Protein AF-I0H8H0-F1 (afdb_monomer)

Sequence (80 aa):
MAQPRVTVEDGAFTYEATAAVLTGTERDTVFARAVEQDAGWAQYERASGRVLPVVALTAIPGPPRFNASTPGGMLRVVHD

Foldseek 3Di:
DDFDWDWDDDQFFIFIWTKDWDDDPVQVVVLVVVCVVPVVSVVVCVVVVHDDIDIDTGTDDDDTDTPDPDPVRSVVSVPD

Mean predicted aligned error: 7.83 Å

pLDDT: mean 86.78, std 13.9, range [52.94, 98.31]

Secondary structure (DSSP, 8-state):
----EEEEEETTEEEEEEEEE--HHHHHHHHHHHHHH-THHHHHHHHHTSPPP-EEEEEPP---EES-SSHHHHHHHH--

Solvent-accessible surface area (backbone atoms only — not comparable to full-atom values): 4864 Å² total; per-residue (Å²): 135,79,66,53,78,44,80,46,79,56,92,46,42,40,48,46,23,38,38,40,78,46,57,70,70,63,26,53,56,56,50,49,53,51,29,74,77,39,60,62,54,58,51,50,33,62,73,66,75,46,88,72,87,42,70,50,73,46,75,52,92,69,84,87,41,57,85,43,97,43,76,72,46,46,56,54,56,74,67,114

Nearest PDB structures (foldseek):
  8d4w-assembly1_A-2  TM=9.523E-01  e=1.252E-02  Mycolicibacterium smegmatis
  3h96-assembly2_B  TM=9.120E-01  e=2.080E-02  Mycolicibacterium smegmatis MC2 155
  7kl8-assembly1_B  TM=9.306E-01  e=1.398E-01  Mycobacterium tuberculosis
  3tgv-assembly2_D  TM=6.960E-01  e=4.047E+00  Vibrio cholerae O395

Organism: Actinoplanes missouriensis (strain ATCC 14538 / DSM 43046 / CBS 188.64 / JCM 3121 / NBRC 102363 / NCIMB 12654 / NRRL B-3342 / UNCC 431) (NCBI:txid512565)

Structure (mmCIF, N/CA/C/O backbone):
data_AF-I0H8H0-F1
#
_entry.id   AF-I0H8H0-F1
#
loop_
_atom_site.group_PDB
_atom_site.id
_atom_site.type_symbol
_atom_site.label_atom_id
_atom_site.label_alt_id
_atom_site.label_comp_id
_atom_site.label_asym_id
_atom_site.label_entity_id
_atom_site.label_seq_id
_atom_site.pdbx_PDB_ins_code
_atom_site.Cartn_x
_atom_site.Cartn_y
_atom_site.Cartn_z
_atom_site.occupancy
_atom_site.B_iso_or_equiv
_atom_site.auth_seq_id
_atom_site.auth_comp_id
_atom_site.auth_asym_id
_atom_site.auth_atom_id
_atom_site.pdbx_PDB_model_num
ATOM 1 N N . MET A 1 1 ? 8.834 11.672 9.030 1.00 61.44 1 MET A N 1
ATOM 2 C CA . MET A 1 1 ? 8.275 10.515 8.297 1.00 61.44 1 MET A CA 1
ATOM 3 C C . MET A 1 1 ? 9.423 9.754 7.663 1.00 61.44 1 MET A C 1
ATOM 5 O O . MET A 1 1 ? 10.268 10.392 7.048 1.00 61.44 1 MET A O 1
ATOM 9 N N . ALA A 1 2 ? 9.486 8.436 7.849 1.00 69.12 2 ALA A N 1
ATOM 10 C CA . ALA A 1 2 ? 10.443 7.593 7.139 1.00 69.12 2 ALA A CA 1
ATOM 11 C C . ALA A 1 2 ? 9.845 7.213 5.779 1.00 69.12 2 ALA A C 1
ATOM 13 O O . ALA A 1 2 ? 8.711 6.746 5.733 1.00 69.12 2 ALA A O 1
ATOM 14 N N . GLN A 1 3 ? 10.591 7.427 4.697 1.00 71.69 3 GLN A N 1
ATOM 15 C CA . GLN A 1 3 ? 10.266 6.927 3.358 1.00 71.69 3 GLN A CA 1
ATOM 16 C C . GLN A 1 3 ? 11.327 5.884 2.994 1.00 71.69 3 GLN A C 1
ATOM 18 O O . GLN A 1 3 ? 12.318 6.230 2.345 1.00 71.69 3 GLN A O 1
ATOM 23 N N . PRO A 1 4 ? 11.223 4.645 3.513 1.00 88.19 4 PRO A N 1
ATOM 24 C CA . PRO A 1 4 ? 12.208 3.623 3.212 1.00 88.19 4 PRO A CA 1
ATOM 25 C C . PRO A 1 4 ? 12.191 3.301 1.718 1.00 88.19 4 PRO A C 1
ATOM 27 O O . PRO A 1 4 ? 11.143 3.304 1.066 1.00 88.19 4 PRO A O 1
ATOM 30 N N . ARG A 1 5 ? 13.382 3.027 1.192 1.00 93.50 5 ARG A N 1
ATOM 31 C CA . ARG A 1 5 ? 13.575 2.512 -0.156 1.00 93.50 5 ARG A CA 1
ATOM 32 C C . ARG A 1 5 ? 13.440 0.993 -0.114 1.00 93.50 5 ARG A C 1
ATOM 34 O O . ARG A 1 5 ? 14.075 0.354 0.722 1.00 93.50 5 ARG A O 1
ATOM 41 N N . VAL A 1 6 ? 12.595 0.447 -0.980 1.00 94.06 6 VAL A N 1
ATOM 42 C CA . VAL A 1 6 ? 12.262 -0.981 -1.041 1.00 94.06 6 VAL A CA 1
ATOM 43 C C . VAL A 1 6 ? 12.407 -1.496 -2.468 1.00 94.06 6 VAL A C 1
ATOM 45 O O . VAL A 1 6 ? 12.266 -0.733 -3.424 1.00 94.06 6 VAL A O 1
ATOM 48 N N . THR A 1 7 ? 12.652 -2.791 -2.613 1.00 93.50 7 THR A N 1
ATOM 49 C CA . THR A 1 7 ? 12.578 -3.488 -3.899 1.00 93.50 7 THR A CA 1
ATOM 50 C C . THR A 1 7 ? 11.200 -4.139 -4.021 1.00 93.50 7 THR A C 1
ATOM 52 O O . THR A 1 7 ? 10.729 -4.767 -3.074 1.00 93.50 7 THR A O 1
ATOM 55 N N . VAL A 1 8 ? 10.548 -3.968 -5.169 1.00 92.94 8 VAL A N 1
ATOM 56 C CA . VAL A 1 8 ? 9.273 -4.598 -5.522 1.00 92.94 8 VAL A CA 1
ATOM 57 C C . VAL A 1 8 ? 9.536 -5.637 -6.600 1.00 92.94 8 VAL A C 1
ATOM 59 O O . VAL A 1 8 ? 10.201 -5.338 -7.592 1.00 92.94 8 VAL A O 1
ATOM 62 N N . GLU A 1 9 ? 9.005 -6.838 -6.399 1.00 92.69 9 GLU A N 1
ATOM 63 C CA . GLU A 1 9 ? 8.959 -7.912 -7.388 1.00 92.69 9 GLU A CA 1
ATOM 64 C C . GLU A 1 9 ? 7.488 -8.141 -7.753 1.00 92.69 9 GLU A C 1
ATOM 66 O O . GLU A 1 9 ? 6.699 -8.565 -6.910 1.00 92.69 9 GLU A O 1
ATOM 71 N N . ASP A 1 10 ? 7.117 -7.805 -8.988 1.00 87.19 10 ASP A N 1
ATOM 72 C CA . ASP A 1 10 ? 5.755 -7.923 -9.518 1.00 87.19 10 ASP A CA 1
ATOM 73 C C . ASP A 1 10 ? 5.792 -8.695 -10.841 1.00 87.19 10 ASP A C 1
ATOM 75 O O . ASP A 1 10 ? 6.134 -8.160 -11.902 1.00 87.19 10 ASP A O 1
ATOM 79 N N . GLY A 1 11 ? 5.535 -10.001 -10.749 1.00 87.69 11 GLY A N 1
ATOM 80 C CA . GLY A 1 11 ? 5.677 -10.943 -11.855 1.00 87.69 11 GLY A CA 1
ATOM 81 C C . GLY A 1 11 ? 7.068 -10.877 -12.493 1.00 87.69 11 GLY A C 1
ATOM 82 O O . GLY A 1 11 ? 8.073 -11.268 -11.902 1.00 87.69 11 GLY A O 1
ATOM 83 N N . ALA A 1 12 ? 7.106 -10.375 -13.724 1.00 84.44 12 ALA A N 1
ATOM 84 C CA . ALA A 1 12 ? 8.296 -10.170 -14.546 1.00 84.44 12 ALA A CA 1
ATOM 85 C C . ALA A 1 12 ? 9.217 -9.025 -14.097 1.00 84.44 12 ALA A C 1
ATOM 87 O O . ALA A 1 12 ? 10.393 -8.962 -14.483 1.00 84.44 12 ALA A O 1
ATOM 88 N N . PHE A 1 13 ? 8.653 -8.068 -13.367 1.00 79.75 13 PHE A N 1
ATOM 89 C CA . PHE A 1 13 ? 9.257 -6.767 -13.143 1.00 79.75 13 PHE A CA 1
ATOM 90 C C . PHE A 1 13 ? 9.876 -6.696 -11.755 1.00 79.75 13 PHE A C 1
ATOM 92 O O . PHE A 1 13 ? 9.242 -7.016 -10.752 1.00 79.75 13 PHE A O 1
ATOM 99 N N . THR A 1 14 ? 11.109 -6.202 -11.694 1.00 89.38 14 THR A N 1
ATOM 100 C CA . THR A 1 14 ? 11.757 -5.826 -10.440 1.00 89.38 14 THR A CA 1
ATOM 101 C C . THR A 1 14 ? 12.082 -4.340 -10.487 1.00 89.38 14 THR A C 1
ATOM 103 O O . THR A 1 14 ? 12.702 -3.857 -11.435 1.00 89.38 14 THR A O 1
ATOM 106 N N . TYR A 1 15 ? 11.685 -3.580 -9.472 1.00 88.62 15 TYR A N 1
ATOM 107 C CA . TYR A 1 15 ? 11.986 -2.150 -9.420 1.00 88.62 15 TYR A CA 1
ATOM 108 C C . TYR A 1 15 ? 12.157 -1.641 -7.994 1.00 88.62 15 TYR A C 1
ATOM 110 O O . TYR A 1 15 ? 11.745 -2.263 -7.024 1.00 88.62 15 TYR A O 1
ATOM 118 N N . GLU A 1 16 ? 12.810 -0.491 -7.870 1.00 93.19 16 GLU A N 1
ATOM 119 C CA . GLU A 1 16 ? 12.959 0.204 -6.597 1.00 93.19 16 GLU A CA 1
ATOM 120 C C . GLU A 1 16 ? 11.777 1.151 -6.396 1.00 93.19 16 GLU A C 1
ATOM 122 O O . GLU A 1 16 ? 11.377 1.846 -7.330 1.00 93.19 16 GLU A O 1
ATOM 127 N N . ALA A 1 17 ? 11.249 1.224 -5.181 1.00 94.38 17 ALA A N 1
ATOM 128 C CA . ALA A 1 17 ? 10.165 2.122 -4.814 1.00 94.38 17 ALA A CA 1
ATOM 129 C C . ALA A 1 17 ? 10.458 2.827 -3.486 1.00 94.38 17 ALA A C 1
ATOM 131 O O . ALA A 1 17 ? 11.216 2.332 -2.649 1.00 94.38 17 ALA A O 1
ATOM 132 N N . THR A 1 18 ? 9.839 3.985 -3.276 1.00 95.31 18 THR A N 1
ATOM 133 C CA . THR A 1 18 ? 9.668 4.537 -1.931 1.00 95.31 18 THR A CA 1
ATOM 134 C C . THR A 1 18 ? 8.358 4.030 -1.345 1.00 95.31 18 THR A C 1
ATOM 136 O O . THR A 1 18 ? 7.351 3.922 -2.047 1.00 95.31 18 THR A O 1
ATOM 139 N N . ALA A 1 19 ? 8.371 3.711 -0.054 1.00 95.69 19 ALA A N 1
ATOM 140 C CA . ALA A 1 19 ? 7.184 3.291 0.676 1.00 95.69 19 ALA A CA 1
ATOM 141 C C . ALA A 1 19 ? 6.717 4.391 1.636 1.00 95.69 19 ALA A C 1
ATOM 143 O O . ALA A 1 19 ? 7.521 4.971 2.369 1.00 95.69 19 ALA A O 1
ATOM 144 N N . ALA A 1 20 ? 5.412 4.657 1.660 1.00 95.62 20 ALA A N 1
ATOM 145 C CA . ALA A 1 20 ? 4.802 5.604 2.588 1.00 95.62 20 ALA A CA 1
ATOM 146 C C . ALA A 1 20 ? 3.491 5.046 3.148 1.00 95.62 20 ALA A C 1
ATOM 148 O O . ALA A 1 20 ? 2.632 4.592 2.398 1.00 95.62 20 ALA A O 1
ATOM 149 N N . VAL A 1 21 ? 3.326 5.087 4.473 1.00 95.56 21 VAL A N 1
ATOM 150 C CA . VAL A 1 21 ? 2.061 4.709 5.116 1.00 95.56 21 VAL A CA 1
ATOM 151 C C . VAL A 1 21 ? 1.038 5.817 4.871 1.00 95.56 21 VAL A C 1
ATOM 153 O O . VAL A 1 21 ? 1.256 6.958 5.279 1.00 95.56 21 VAL A O 1
ATOM 156 N N . LEU A 1 22 ? -0.069 5.474 4.218 1.00 96.25 22 LEU A N 1
ATOM 157 C CA . LEU A 1 22 ? -1.185 6.379 3.972 1.00 96.25 22 LEU A CA 1
ATOM 158 C C . LEU A 1 22 ? -1.977 6.622 5.256 1.00 96.25 22 LEU A C 1
ATOM 160 O O . LEU A 1 22 ? -2.074 5.755 6.128 1.00 96.25 22 LEU A O 1
ATOM 164 N N . THR A 1 23 ? -2.593 7.798 5.355 1.00 96.00 23 THR A N 1
ATOM 165 C CA . THR A 1 23 ? -3.408 8.186 6.516 1.00 96.00 23 THR A CA 1
ATOM 166 C C . THR A 1 23 ? -4.725 8.831 6.082 1.00 96.00 23 THR A C 1
ATOM 168 O O . THR A 1 23 ? -4.854 9.289 4.947 1.00 96.00 23 THR A O 1
ATOM 171 N N . GLY A 1 24 ? -5.718 8.846 6.979 1.00 96.44 24 GLY A N 1
ATOM 172 C CA . GLY A 1 24 ? -7.010 9.508 6.760 1.00 96.44 24 GLY A CA 1
ATOM 173 C C . GLY A 1 24 ? -7.726 9.083 5.471 1.00 96.44 24 GLY A C 1
ATOM 174 O O . GLY A 1 24 ? -7.695 7.919 5.080 1.00 96.44 24 GLY A O 1
ATOM 175 N N . THR A 1 25 ? -8.342 10.052 4.790 1.00 97.62 25 THR A N 1
ATOM 176 C CA . THR A 1 25 ? -9.163 9.831 3.587 1.00 97.62 25 THR A CA 1
ATOM 177 C C . THR A 1 25 ? -8.407 9.166 2.437 1.00 97.62 25 THR A 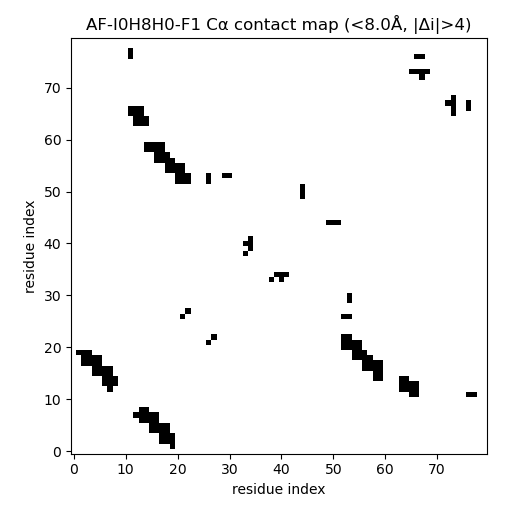C 1
ATOM 179 O O . THR A 1 25 ? -8.990 8.380 1.690 1.00 97.62 25 THR A O 1
ATOM 182 N N . GLU A 1 26 ? -7.113 9.456 2.284 1.00 97.38 26 GLU A N 1
ATOM 183 C CA . GLU A 1 26 ? -6.290 8.842 1.238 1.00 97.38 26 GLU A CA 1
ATOM 184 C C . GLU A 1 26 ? -6.155 7.331 1.471 1.00 97.38 26 GLU A C 1
ATOM 186 O O . GLU A 1 26 ? -6.392 6.536 0.560 1.00 97.38 26 GLU A O 1
ATOM 191 N N . ARG A 1 27 ? -5.882 6.933 2.721 1.00 97.94 27 ARG A N 1
ATOM 192 C CA . ARG A 1 27 ? -5.857 5.528 3.151 1.00 97.94 27 ARG A CA 1
ATOM 193 C C . ARG A 1 27 ? -7.194 4.856 2.868 1.00 97.94 27 ARG A C 1
ATOM 195 O O . ARG A 1 27 ? -7.213 3.792 2.256 1.00 97.94 27 ARG A O 1
ATOM 202 N N . ASP A 1 28 ? -8.290 5.481 3.290 1.00 98.12 28 ASP A N 1
ATOM 203 C CA . ASP A 1 28 ? -9.634 4.907 3.176 1.00 98.12 28 ASP A CA 1
ATOM 204 C C . ASP A 1 28 ? -10.043 4.709 1.705 1.00 98.12 28 ASP A C 1
ATOM 206 O O . ASP A 1 28 ? -10.602 3.672 1.351 1.00 98.12 28 ASP A O 1
ATOM 210 N N . THR A 1 29 ? -9.687 5.650 0.823 1.00 98.19 29 THR A N 1
ATOM 211 C CA . THR A 1 29 ? -9.967 5.562 -0.623 1.00 98.19 29 THR A CA 1
ATOM 212 C C . THR A 1 29 ? -9.217 4.405 -1.281 1.00 98.19 29 THR A C 1
ATOM 214 O O . THR A 1 29 ? -9.784 3.670 -2.090 1.00 98.19 29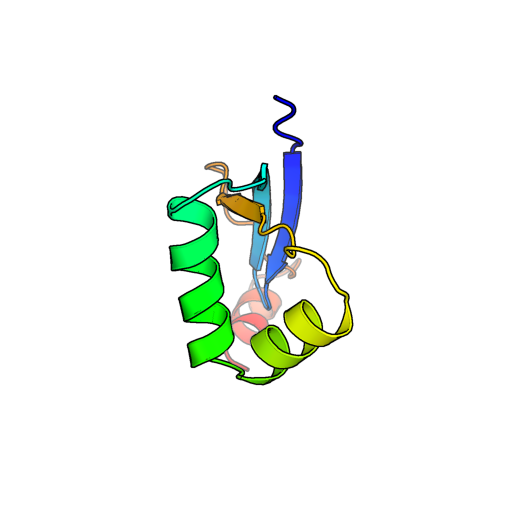 THR A O 1
ATOM 217 N N . VAL A 1 30 ? -7.937 4.220 -0.946 1.00 98.06 30 VAL A N 1
ATOM 218 C CA . VAL A 1 30 ? -7.136 3.116 -1.497 1.00 98.06 30 VAL A CA 1
ATOM 219 C C . VAL A 1 30 ? -7.579 1.774 -0.911 1.00 98.06 30 VAL A C 1
ATOM 221 O O . VAL A 1 30 ? -7.688 0.795 -1.647 1.00 98.06 30 VAL A O 1
ATOM 224 N N . PHE A 1 31 ? -7.898 1.727 0.386 1.00 98.31 31 PHE A N 1
ATOM 225 C CA . PHE A 1 31 ? -8.418 0.518 1.026 1.00 98.31 31 PHE A CA 1
ATOM 226 C C . PHE A 1 31 ? -9.761 0.082 0.426 1.00 98.31 31 PHE A C 1
ATOM 228 O O . PHE A 1 31 ? -9.958 -1.107 0.191 1.00 98.31 31 PHE A O 1
ATOM 235 N N . ALA A 1 32 ? -10.650 1.026 0.093 1.00 98.25 32 ALA A N 1
ATOM 236 C CA . ALA A 1 32 ? -11.914 0.721 -0.577 1.00 98.25 32 ALA A CA 1
ATOM 237 C C . ALA A 1 32 ? -11.702 -0.027 -1.904 1.00 98.25 32 ALA A C 1
ATOM 239 O O . ALA A 1 32 ? -12.379 -1.019 -2.153 1.00 98.25 32 ALA A O 1
ATOM 240 N N . ARG A 1 33 ? -10.695 0.355 -2.702 1.00 98.00 33 ARG A N 1
ATOM 241 C CA . ARG A 1 33 ? -10.344 -0.372 -3.936 1.00 98.00 33 ARG A CA 1
ATOM 242 C C . ARG A 1 33 ? -9.861 -1.795 -3.660 1.00 98.00 33 ARG A C 1
ATOM 244 O O . ARG A 1 33 ? -10.203 -2.704 -4.405 1.00 98.00 33 ARG A O 1
ATOM 251 N N . ALA A 1 34 ? -9.088 -2.006 -2.593 1.00 97.25 34 ALA A N 1
ATOM 252 C CA . ALA A 1 34 ? -8.677 -3.354 -2.194 1.00 97.25 34 ALA A CA 1
ATOM 253 C C . ALA A 1 34 ? -9.889 -4.218 -1.804 1.00 97.25 34 ALA A C 1
ATOM 255 O O . ALA A 1 34 ? -9.965 -5.375 -2.203 1.00 97.25 34 ALA A O 1
ATOM 256 N N . VAL A 1 35 ? -10.863 -3.637 -1.094 1.00 98.31 35 VAL A N 1
ATOM 257 C CA . VAL A 1 35 ? -12.127 -4.302 -0.727 1.00 98.31 35 VAL A CA 1
ATOM 258 C C . VAL A 1 35 ? -13.004 -4.592 -1.947 1.00 98.31 35 VAL A C 1
ATOM 260 O O . VAL A 1 35 ? -13.647 -5.638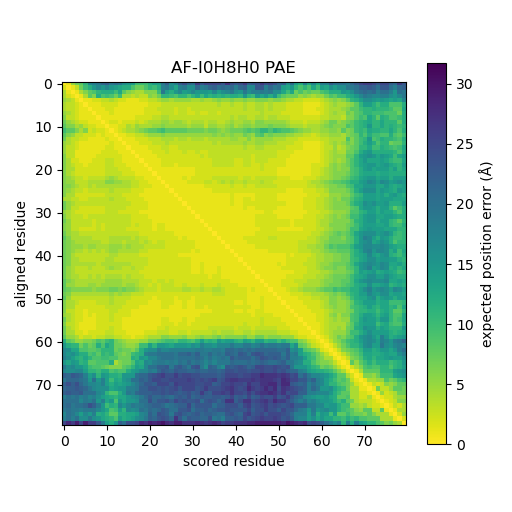 -1.995 1.00 98.31 35 VAL A O 1
ATOM 263 N N . GLU A 1 36 ? -13.035 -3.694 -2.934 1.00 98.19 36 GLU A N 1
ATOM 264 C CA . GLU A 1 36 ? -13.743 -3.911 -4.204 1.00 98.19 36 GLU A CA 1
ATOM 265 C C . GLU A 1 36 ? -13.166 -5.097 -4.990 1.00 98.19 36 GLU A C 1
ATOM 267 O O . GLU A 1 36 ? -13.924 -5.825 -5.628 1.00 98.19 36 GLU A O 1
ATOM 272 N N . GLN A 1 37 ? -11.845 -5.304 -4.941 1.00 97.75 37 GLN A N 1
ATOM 273 C CA . GLN A 1 37 ? -11.189 -6.459 -5.567 1.00 97.75 37 GLN A CA 1
ATOM 274 C C . GLN A 1 37 ? -11.380 -7.748 -4.756 1.00 97.75 37 GLN A C 1
ATOM 276 O O . GLN A 1 37 ? -11.614 -8.808 -5.332 1.00 97.75 37 GLN A O 1
ATOM 281 N N . ASP A 1 38 ? -11.290 -7.662 -3.426 1.00 97.50 38 ASP A N 1
ATOM 282 C CA . ASP A 1 38 ? -11.499 -8.785 -2.514 1.00 97.50 38 ASP A CA 1
A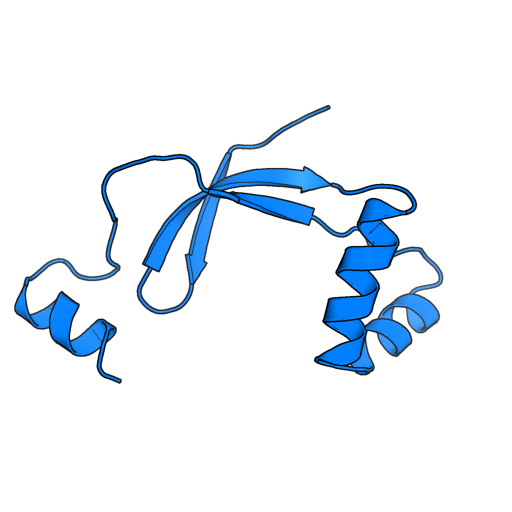TOM 283 C C . ASP A 1 38 ? -12.146 -8.316 -1.201 1.00 97.50 38 ASP A C 1
ATOM 285 O O . ASP A 1 38 ? -11.520 -7.691 -0.335 1.00 97.50 38 ASP A O 1
ATOM 289 N N . ALA A 1 39 ? -13.416 -8.687 -1.016 1.00 97.06 39 ALA A N 1
ATOM 290 C CA . ALA A 1 39 ? -14.196 -8.348 0.171 1.00 97.06 39 ALA A CA 1
ATOM 291 C C . ALA A 1 39 ? -13.602 -8.912 1.482 1.00 97.06 39 ALA A C 1
ATOM 293 O O . ALA A 1 39 ? -13.932 -8.421 2.572 1.00 97.06 39 ALA A O 1
ATOM 294 N N . GLY A 1 40 ? -12.709 -9.906 1.399 1.00 98.00 40 GLY A N 1
ATOM 295 C CA . GLY A 1 40 ? -11.972 -10.470 2.528 1.00 98.00 40 GLY A CA 1
ATOM 296 C C . GLY A 1 40 ? -11.162 -9.426 3.301 1.00 98.00 40 GLY A C 1
ATOM 297 O O . GLY A 1 40 ? -11.085 -9.505 4.530 1.00 98.00 40 GLY A O 1
ATOM 298 N N . TRP A 1 41 ? -10.661 -8.377 2.639 1.00 98.12 41 TRP A N 1
ATOM 299 C CA . TRP A 1 41 ? -9.938 -7.284 3.304 1.00 98.12 41 TRP A CA 1
ATOM 300 C C . TRP A 1 41 ? -10.784 -6.564 4.357 1.00 98.12 41 TRP A C 1
ATOM 302 O O . TRP A 1 41 ? -10.322 -6.334 5.478 1.00 98.12 41 TRP A O 1
ATOM 312 N N . ALA A 1 42 ? -12.050 -6.274 4.046 1.00 97.69 42 ALA A N 1
ATOM 313 C CA . ALA A 1 42 ? -12.963 -5.630 4.988 1.00 97.69 42 ALA A CA 1
ATOM 314 C C . ALA A 1 42 ? -13.323 -6.550 6.161 1.00 97.69 42 ALA A C 1
ATOM 316 O O . ALA A 1 42 ? -13.590 -6.080 7.270 1.00 97.69 42 ALA A O 1
ATOM 317 N N . GLN A 1 43 ? -13.376 -7.866 5.933 1.00 97.81 43 GLN A N 1
ATOM 318 C CA . GLN A 1 43 ? -13.575 -8.834 7.010 1.00 97.81 43 GLN A CA 1
ATOM 319 C C . GLN A 1 43 ? -12.353 -8.896 7.923 1.00 97.81 43 GLN A C 1
ATOM 321 O O . GLN A 1 43 ? -12.513 -8.886 9.144 1.00 97.81 43 GLN A O 1
ATOM 326 N N . TYR A 1 44 ? -11.154 -8.907 7.344 1.00 97.50 44 TYR A N 1
ATOM 327 C CA . TYR A 1 44 ? -9.907 -8.953 8.092 1.00 97.50 44 TYR A CA 1
ATOM 328 C C . TYR A 1 44 ? -9.703 -7.701 8.954 1.00 97.50 44 TYR A C 1
ATOM 330 O O . TYR A 1 44 ? -9.390 -7.831 10.136 1.00 97.50 44 TYR A O 1
ATOM 338 N N . GLU A 1 45 ? -9.965 -6.499 8.424 1.00 97.62 45 GLU A N 1
ATOM 339 C CA . GLU A 1 45 ? -9.882 -5.261 9.214 1.00 97.62 45 GLU A CA 1
ATOM 340 C C . GLU A 1 45 ? -10.816 -5.316 10.433 1.00 97.62 45 GLU A C 1
ATOM 342 O O . GLU A 1 45 ? -10.364 -5.135 11.568 1.00 97.62 45 GLU A O 1
ATOM 347 N N . ARG A 1 46 ? -12.087 -5.692 10.223 1.00 97.81 46 ARG A N 1
ATOM 348 C CA . ARG A 1 46 ? -13.066 -5.867 11.309 1.00 97.81 46 ARG A CA 1
ATOM 349 C C . ARG A 1 46 ? -12.621 -6.905 12.336 1.00 97.81 46 ARG A C 1
ATOM 351 O O . ARG A 1 46 ? -12.699 -6.640 13.532 1.00 97.81 46 ARG A O 1
ATOM 358 N N . ALA A 1 47 ? -12.142 -8.063 11.885 1.00 98.00 47 ALA A N 1
ATOM 359 C CA . ALA A 1 47 ? -11.673 -9.133 12.765 1.00 98.00 47 ALA A CA 1
ATOM 360 C C . ALA A 1 47 ? -10.420 -8.733 13.559 1.00 98.00 47 ALA A C 1
ATOM 362 O O . ALA A 1 47 ? -10.241 -9.172 14.692 1.00 98.00 47 ALA A O 1
ATOM 363 N N . SER A 1 48 ? -9.569 -7.877 12.986 1.00 97.25 48 SER A N 1
ATOM 364 C CA . SER A 1 48 ? -8.354 -7.392 13.643 1.00 97.25 48 SER A CA 1
ATOM 365 C C . SER A 1 48 ? -8.619 -6.364 14.750 1.00 97.25 48 SER A C 1
ATOM 367 O O . SER A 1 48 ? -7.728 -6.104 15.558 1.00 97.25 48 SER A O 1
ATOM 369 N N . GLY A 1 49 ? -9.814 -5.759 14.786 1.00 97.06 49 GLY A N 1
ATOM 370 C CA . GLY A 1 49 ? -10.183 -4.732 15.765 1.00 97.06 49 GLY A CA 1
ATOM 371 C C . GLY A 1 49 ? -9.389 -3.426 15.642 1.00 97.06 49 GLY A C 1
ATOM 372 O O . GLY A 1 49 ? -9.419 -2.601 16.554 1.00 97.06 49 GLY A O 1
ATOM 373 N N . ARG A 1 50 ? -8.662 -3.231 14.536 1.00 96.88 50 ARG A N 1
ATOM 374 C CA . ARG A 1 50 ? -7.868 -2.031 14.266 1.00 96.88 50 ARG A CA 1
ATOM 375 C C . ARG A 1 50 ? -8.003 -1.611 12.814 1.00 96.88 50 ARG A C 1
ATOM 377 O O . ARG A 1 50 ? -8.284 -2.425 11.947 1.00 96.88 50 ARG A O 1
ATOM 384 N N . VAL A 1 51 ? -7.702 -0.346 12.565 1.00 96.50 51 VAL A N 1
ATOM 385 C CA . VAL A 1 51 ? -7.482 0.171 11.216 1.00 96.50 51 VAL A CA 1
ATOM 386 C C . VAL A 1 51 ? -6.218 -0.464 10.630 1.00 96.50 51 VAL A C 1
ATOM 388 O O . VAL A 1 51 ? -5.143 -0.375 11.233 1.00 96.50 51 VAL A O 1
ATOM 391 N N . LEU A 1 52 ? -6.333 -1.107 9.467 1.00 96.88 52 LEU A N 1
ATOM 392 C CA . LEU A 1 52 ? -5.181 -1.688 8.782 1.00 96.88 52 LEU A CA 1
ATOM 393 C C . LEU A 1 52 ? -4.366 -0.589 8.084 1.00 96.88 52 LEU A C 1
ATOM 395 O O . LEU A 1 52 ? -4.935 0.234 7.359 1.00 96.88 52 LEU A O 1
ATOM 399 N N . PRO A 1 53 ? -3.032 -0.565 8.264 1.00 97.00 53 PRO A N 1
ATOM 400 C CA . PRO A 1 53 ? -2.181 0.362 7.537 1.00 97.00 53 PRO A CA 1
ATOM 401 C C . PRO A 1 53 ? -2.153 -0.004 6.050 1.00 97.00 53 PRO A C 1
ATOM 403 O O . PRO A 1 53 ? -1.985 -1.169 5.693 1.00 97.00 53 PRO A O 1
ATOM 406 N N . VAL A 1 54 ? -2.261 1.007 5.190 1.00 97.69 54 VAL A N 1
ATOM 407 C CA . VAL A 1 54 ? -2.058 0.875 3.741 1.00 97.69 54 VAL A CA 1
ATOM 408 C C . VAL A 1 54 ? -0.774 1.601 3.385 1.00 97.69 54 VAL A C 1
ATOM 410 O O . VAL A 1 54 ? -0.557 2.728 3.827 1.00 97.69 54 VAL A O 1
ATOM 413 N N . VAL A 1 55 ? 0.084 0.955 2.602 1.00 96.69 55 VAL A N 1
ATOM 414 C CA . VAL A 1 55 ? 1.376 1.506 2.193 1.00 96.69 55 VAL A CA 1
ATOM 415 C C . VAL A 1 55 ? 1.340 1.780 0.698 1.00 96.69 55 VAL A C 1
ATOM 417 O O . VAL A 1 55 ? 1.139 0.863 -0.093 1.00 96.69 55 VAL A O 1
ATOM 420 N N . ALA A 1 56 ? 1.542 3.036 0.311 1.00 95.88 56 ALA A N 1
ATOM 421 C CA . ALA A 1 56 ? 1.756 3.404 -1.079 1.00 95.88 56 ALA A CA 1
ATOM 422 C C . ALA A 1 56 ? 3.197 3.080 -1.482 1.00 95.88 56 ALA A C 1
ATOM 424 O O . ALA A 1 56 ? 4.138 3.434 -0.766 1.00 95.88 56 ALA A O 1
ATOM 425 N N . LEU A 1 57 ? 3.352 2.419 -2.631 1.00 95.38 57 LEU A N 1
ATOM 426 C CA . LEU A 1 57 ? 4.638 2.126 -3.256 1.00 95.38 57 LEU A CA 1
ATOM 427 C C . LEU A 1 57 ? 4.783 2.990 -4.509 1.00 95.38 57 LEU A C 1
ATOM 429 O O . LEU A 1 57 ? 4.101 2.764 -5.508 1.00 95.38 57 LEU A O 1
ATOM 433 N N . THR A 1 58 ? 5.676 3.974 -4.458 1.00 93.94 58 THR A N 1
ATOM 434 C CA . THR A 1 58 ? 5.942 4.873 -5.586 1.00 93.94 58 THR A CA 1
ATOM 435 C C . THR A 1 58 ? 7.243 4.460 -6.253 1.00 93.94 58 THR A C 1
ATOM 437 O O . THR A 1 58 ? 8.310 4.560 -5.648 1.00 93.94 58 THR A O 1
ATOM 440 N N . ALA A 1 59 ? 7.165 3.988 -7.499 1.00 92.25 59 ALA A N 1
ATOM 441 C CA . ALA A 1 59 ? 8.342 3.576 -8.256 1.00 92.25 59 ALA A CA 1
ATOM 442 C C . ALA A 1 59 ? 9.354 4.729 -8.389 1.00 92.25 59 ALA A C 1
ATOM 444 O O . ALA A 1 59 ? 9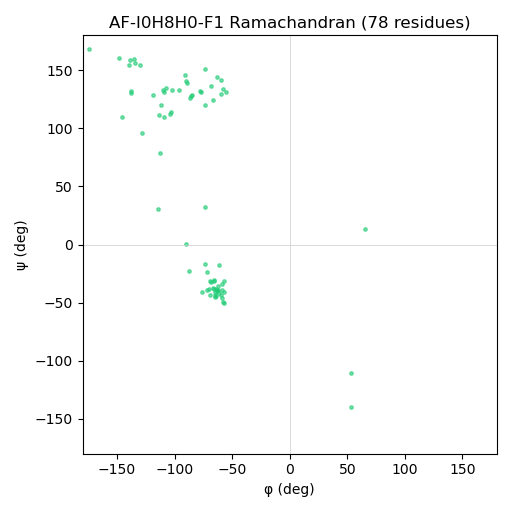.001 5.861 -8.726 1.00 92.25 59 ALA A O 1
ATOM 445 N N . ILE A 1 60 ? 10.627 4.427 -8.143 1.00 90.44 60 ILE A N 1
ATOM 446 C CA . ILE A 1 60 ? 11.744 5.343 -8.363 1.00 90.44 60 ILE A CA 1
ATOM 447 C C . ILE A 1 60 ? 12.181 5.191 -9.827 1.00 90.44 60 ILE A C 1
ATOM 449 O O . ILE A 1 60 ? 12.498 4.074 -10.243 1.00 90.44 60 ILE A O 1
ATOM 453 N N . PRO A 1 61 ? 12.247 6.282 -10.613 1.00 82.00 61 PRO A N 1
ATOM 454 C CA . PRO A 1 61 ? 12.713 6.216 -11.993 1.00 82.00 61 PRO A CA 1
ATOM 455 C C . PRO A 1 61 ? 14.115 5.596 -12.101 1.00 82.00 61 PRO A C 1
ATOM 457 O O . PRO A 1 61 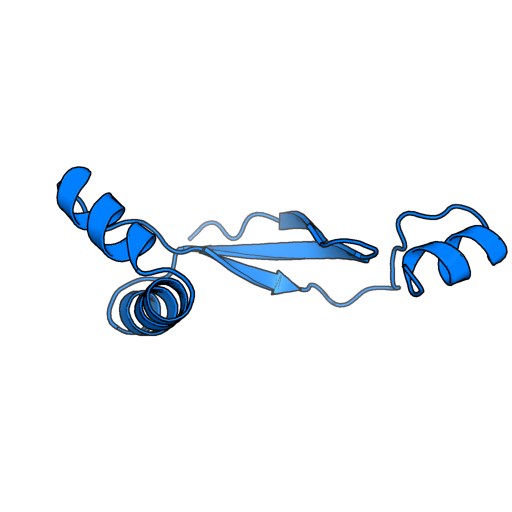? 15.045 5.997 -11.400 1.00 82.00 61 PRO A O 1
ATOM 460 N N . GLY A 1 62 ? 14.273 4.628 -13.003 1.00 70.50 62 GLY A N 1
ATOM 461 C CA . GLY A 1 62 ? 15.530 3.928 -13.252 1.00 70.50 62 GLY A CA 1
ATOM 462 C C . GLY A 1 62 ? 15.420 2.973 -14.446 1.00 70.50 62 GLY A C 1
ATOM 463 O O . GLY A 1 62 ? 14.312 2.743 -14.934 1.00 70.50 62 GLY A O 1
ATOM 464 N N . PRO A 1 63 ? 16.545 2.435 -14.954 1.00 66.75 63 PRO A N 1
ATOM 465 C CA . PRO A 1 63 ? 16.512 1.472 -16.051 1.00 66.75 63 PRO A CA 1
ATOM 466 C C . PRO A 1 63 ? 15.701 0.229 -15.640 1.00 66.75 63 PRO A C 1
ATOM 468 O O . PRO A 1 63 ? 15.816 -0.198 -14.485 1.00 66.75 63 PRO A O 1
ATOM 471 N N . PRO A 1 64 ? 14.896 -0.358 -16.547 1.00 61.62 64 PRO A N 1
ATOM 472 C CA . PRO A 1 64 ? 14.077 -1.518 -16.220 1.00 61.62 64 PRO A CA 1
ATOM 473 C C . PRO A 1 64 ? 14.968 -2.678 -15.773 1.00 61.62 64 PRO A C 1
ATOM 475 O O . PRO A 1 64 ? 15.937 -3.027 -16.454 1.00 61.62 64 PR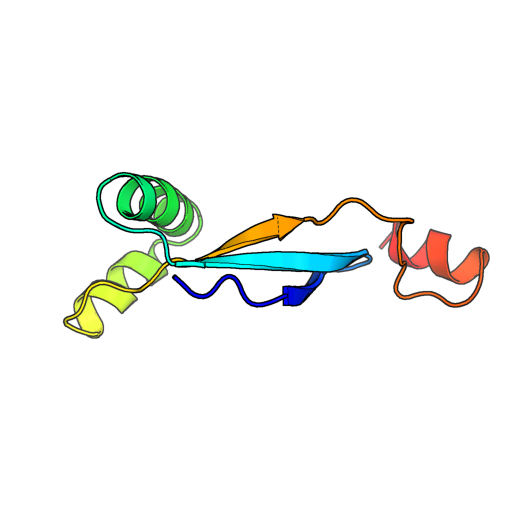O A O 1
ATOM 478 N N . ARG A 1 65 ? 14.648 -3.274 -14.621 1.00 67.81 65 ARG A N 1
ATOM 479 C CA . ARG A 1 65 ? 15.266 -4.526 -14.181 1.00 67.81 65 ARG A CA 1
ATOM 480 C C . ARG A 1 65 ? 14.256 -5.642 -14.407 1.00 67.81 65 ARG A C 1
ATOM 482 O O . ARG A 1 65 ? 13.200 -5.681 -13.787 1.00 67.81 65 ARG A O 1
ATOM 489 N N . PHE A 1 66 ? 14.585 -6.519 -15.342 1.00 66.88 66 PHE A N 1
ATOM 490 C CA . PHE A 1 66 ? 13.823 -7.733 -15.601 1.00 66.88 66 PHE A CA 1
ATOM 491 C C . PHE A 1 66 ? 14.392 -8.859 -14.746 1.00 66.88 66 PHE A C 1
ATOM 493 O O . PHE A 1 66 ? 15.612 -8.941 -14.577 1.00 66.88 66 PHE A O 1
ATOM 500 N N . ASN A 1 67 ? 13.542 -9.769 -14.274 1.00 64.62 67 ASN A N 1
ATOM 501 C CA . ASN A 1 67 ? 13.974 -10.982 -13.569 1.00 64.62 67 ASN A CA 1
ATOM 502 C C . ASN A 1 67 ? 14.602 -12.041 -14.515 1.00 64.62 67 ASN A C 1
ATOM 504 O O . ASN A 1 67 ? 14.498 -13.244 -14.292 1.00 64.62 67 ASN A O 1
ATOM 508 N N . ALA A 1 68 ? 15.273 -11.601 -15.585 1.00 60.41 68 ALA A N 1
ATOM 509 C CA . ALA A 1 68 ? 15.888 -12.446 -16.596 1.00 60.41 68 ALA A CA 1
ATOM 510 C C . ALA A 1 68 ? 17.272 -11.917 -16.987 1.00 60.41 68 ALA A C 1
ATOM 512 O O . ALA A 1 68 ? 17.455 -10.742 -17.301 1.00 60.41 68 ALA A O 1
ATOM 513 N N . SER A 1 69 ? 18.253 -12.818 -17.025 1.00 65.00 69 SER A N 1
ATOM 514 C CA . SER A 1 69 ? 19.649 -12.518 -17.362 1.00 65.00 69 SER A CA 1
ATOM 515 C C . SER A 1 69 ? 19.970 -12.639 -18.859 1.00 65.00 69 SER A C 1
ATOM 517 O O . SER A 1 69 ? 21.108 -12.404 -19.258 1.00 65.00 69 SER A O 1
ATOM 519 N N . THR A 1 70 ? 18.992 -12.989 -19.708 1.00 68.75 70 THR A N 1
ATOM 520 C CA . THR A 1 70 ? 19.179 -13.131 -21.164 1.00 68.75 70 THR A CA 1
ATOM 521 C C . THR A 1 70 ? 17.997 -12.569 -21.967 1.00 68.75 70 THR A C 1
ATOM 523 O O . THR A 1 70 ? 16.868 -12.583 -21.469 1.00 68.75 70 THR A O 1
ATOM 526 N N . PRO A 1 71 ? 18.207 -12.144 -23.232 1.00 64.12 71 PRO A N 1
ATOM 527 C CA . PRO A 1 71 ? 17.130 -11.643 -24.096 1.00 64.12 71 PRO A CA 1
ATOM 528 C C . PRO A 1 71 ? 15.993 -12.652 -24.331 1.00 64.12 71 PRO A C 1
ATOM 530 O O . PRO A 1 71 ? 14.824 -12.281 -24.320 1.00 64.12 71 PRO A O 1
ATOM 533 N N . GLY A 1 72 ? 16.316 -13.943 -24.490 1.00 67.75 72 GLY A N 1
ATOM 534 C CA . GLY A 1 72 ? 15.308 -15.005 -24.616 1.00 67.75 72 GLY A CA 1
ATOM 535 C C . GLY A 1 72 ? 14.537 -15.258 -23.315 1.00 67.75 72 GLY A C 1
ATOM 536 O O . GLY A 1 72 ? 13.351 -15.576 -23.355 1.00 67.75 72 GLY A O 1
ATOM 537 N N . GLY A 1 73 ? 15.186 -15.055 -22.163 1.00 68.06 73 GLY A N 1
ATOM 538 C CA . GLY A 1 73 ? 14.531 -15.083 -20.856 1.00 68.06 73 GLY A CA 1
ATOM 539 C C . GLY A 1 73 ? 13.515 -13.950 -20.684 1.00 68.06 73 GLY A C 1
ATOM 540 O O . GLY A 1 73 ? 12.420 -14.206 -20.198 1.00 68.06 73 GLY A O 1
ATOM 541 N N . MET A 1 74 ? 13.828 -12.734 -21.153 1.00 61.84 74 MET A N 1
ATOM 542 C CA . MET A 1 74 ? 12.904 -11.589 -21.081 1.00 61.84 74 MET A CA 1
ATOM 543 C C . MET A 1 74 ? 11.610 -11.829 -21.867 1.00 61.84 74 MET A 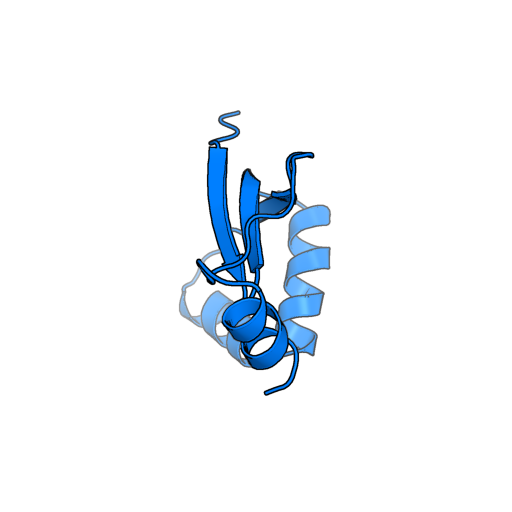C 1
ATOM 545 O O . MET A 1 74 ? 10.532 -11.518 -21.374 1.00 61.84 74 MET A O 1
ATOM 549 N N . LEU A 1 75 ? 11.696 -12.413 -23.068 1.00 69.31 75 LEU A N 1
ATOM 550 C CA . LEU A 1 75 ? 10.514 -12.689 -23.895 1.00 69.31 75 LEU A CA 1
ATOM 551 C C . LEU A 1 75 ? 9.584 -13.724 -23.258 1.00 69.31 75 LEU A C 1
ATOM 553 O O . LEU A 1 75 ? 8.372 -13.576 -23.330 1.00 69.31 75 LEU A O 1
ATOM 557 N N . ARG A 1 76 ? 10.137 -14.751 -22.608 1.00 66.50 76 ARG A N 1
ATOM 558 C CA . ARG A 1 76 ? 9.336 -15.784 -21.940 1.00 66.50 76 ARG A CA 1
ATOM 559 C C . ARG A 1 76 ? 8.628 -15.253 -20.696 1.00 66.50 76 ARG A C 1
ATOM 561 O O . ARG A 1 76 ? 7.490 -15.603 -20.450 1.00 66.50 76 ARG A O 1
ATOM 568 N N . VAL A 1 77 ? 9.308 -14.387 -19.953 1.00 63.31 77 VAL A N 1
ATOM 569 C CA . VAL A 1 77 ? 8.804 -13.752 -18.732 1.00 63.31 77 VAL A CA 1
ATOM 570 C C . VAL A 1 77 ? 7.618 -12.808 -19.000 1.00 63.31 77 VAL A C 1
ATOM 572 O O . VAL A 1 77 ? 6.762 -12.647 -18.139 1.00 63.31 77 VAL A O 1
ATOM 575 N N . VAL A 1 78 ? 7.557 -12.185 -20.182 1.00 63.94 78 VAL A N 1
ATOM 576 C CA . VAL A 1 78 ? 6.459 -11.279 -20.576 1.00 63.94 78 VAL A CA 1
ATOM 577 C C . VAL A 1 78 ? 5.278 -12.024 -21.217 1.00 63.94 78 VAL A C 1
ATOM 579 O O . VAL A 1 78 ? 4.169 -11.498 -21.230 1.00 63.94 78 VAL A O 1
ATOM 582 N N . HIS A 1 79 ? 5.506 -13.221 -21.764 1.00 63.09 79 HIS A N 1
ATOM 583 C CA . HIS A 1 79 ? 4.544 -13.967 -22.586 1.00 63.09 79 HIS A CA 1
ATOM 584 C C . HIS A 1 79 ? 4.059 -15.288 -21.959 1.00 63.09 79 HIS A C 1
ATOM 586 O O . HIS A 1 79 ? 3.764 -16.222 -22.706 1.00 63.09 79 HIS A O 1
ATOM 592 N N . ASP A 1 80 ? 3.984 -15.381 -20.630 1.00 52.94 80 ASP A N 1
ATOM 593 C CA . ASP A 1 80 ? 3.302 -16.506 -19.960 1.00 52.94 80 ASP A CA 1
ATOM 594 C C . ASP A 1 80 ? 1.781 -16.278 -19.879 1.00 52.94 80 ASP A C 1
ATOM 596 O O . ASP A 1 80 ? 1.368 -15.117 -19.633 1.00 52.94 80 ASP A O 1
#

Radius of gyration: 16.52 Å; Cα contacts (8 Å, |Δi|>4): 90; chains: 1; bounding box: 34×27×40 Å

InterPro domains:
  IPR004378 F420H(2)-dependent quinone reductase [PF04075] (2-58)
  IPR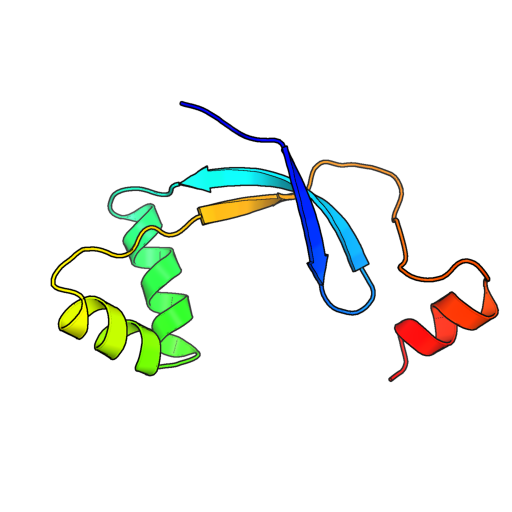012349 FMN-binding split barrel [G3DSA:2.30.110.10] (1-59)